Protein AF-A0A8S3DWV3-F1 (afdb_monomer_lite)

Radius of gyration: 23.59 Å; chains: 1; bounding box: 38×30×57 Å

Sequence (76 aa):
VVQRKLRAEFGINTPGLTCIKDTFERFCETGTVEDRERSGRPSSISEETIDKVSDALKDKPQSSVRSVATDCSIPP

Secondary structure (DSSP, 8-state):
-HHHHHHHHHGGGPPPHHHHHHHHHHHHHHS--SPPPP--SPPSS-HHHHHHHHHHHHH-TTS-HHHHHHHTT---

Organism: NCBI:txid392030

Foldseek 3Di:
DVQVVQCVVVPPPGDDPVLVVVQVVVCVVPVDSDDDDDPPDDDPDDPVLVVQLVVVCVVCVPDDPVRSCVVSVPDD

Structure (mmCIF, N/CA/C/O backbone):
data_AF-A0A8S3DWV3-F1
#
_entry.id   AF-A0A8S3DWV3-F1
#
loop_
_atom_site.group_PDB
_atom_site.id
_atom_site.type_symbol
_atom_site.label_atom_id
_atom_site.label_alt_id
_atom_site.label_comp_id
_atom_site.label_asym_id
_atom_site.label_entity_id
_atom_site.label_seq_id
_atom_site.pdbx_PDB_ins_code
_atom_site.Cartn_x
_atom_site.Cartn_y
_atom_site.Cartn_z
_atom_site.occupancy
_atom_site.B_iso_or_equiv
_atom_site.auth_seq_id
_atom_site.auth_comp_id
_atom_site.auth_asym_id
_atom_site.auth_atom_id
_atom_site.pdbx_PDB_model_num
ATOM 1 N N . VAL A 1 1 ? 11.275 3.779 -25.833 1.00 74.00 1 VAL A N 1
ATOM 2 C CA . VAL A 1 1 ? 10.412 4.911 -26.271 1.00 74.00 1 VAL A CA 1
ATOM 3 C C . VAL A 1 1 ? 9.716 5.593 -25.095 1.00 74.00 1 VAL A C 1
ATOM 5 O O . VAL A 1 1 ? 9.836 6.805 -24.982 1.00 74.00 1 VAL A O 1
ATOM 8 N N . VAL A 1 2 ? 9.068 4.844 -24.193 1.00 85.75 2 VAL A N 1
ATOM 9 C CA . VAL A 1 2 ? 8.324 5.386 -23.033 1.00 85.75 2 VAL A CA 1
ATOM 10 C C . VAL A 1 2 ? 9.184 6.264 -22.113 1.00 85.75 2 VAL A C 1
ATOM 12 O O . VAL A 1 2 ? 8.866 7.431 -21.926 1.00 85.75 2 VAL A O 1
ATOM 15 N N . GLN A 1 3 ? 10.333 5.770 -21.637 1.00 85.75 3 GLN A N 1
ATOM 16 C CA . GLN A 1 3 ? 11.202 6.540 -20.733 1.00 85.75 3 GLN A CA 1
ATOM 17 C C . GLN A 1 3 ? 11.688 7.867 -21.339 1.00 85.75 3 GLN A C 1
ATOM 19 O O . GLN A 1 3 ? 11.776 8.871 -20.646 1.00 85.75 3 GLN A O 1
ATOM 24 N N . ARG A 1 4 ? 11.981 7.898 -22.646 1.00 89.25 4 ARG A N 1
ATOM 25 C CA . ARG A 1 4 ? 12.404 9.127 -23.336 1.00 89.25 4 ARG A CA 1
ATOM 26 C C . ARG A 1 4 ? 11.295 10.181 -23.336 1.00 89.25 4 ARG A C 1
ATOM 28 O O . ARG A 1 4 ? 11.603 11.355 -23.178 1.00 89.25 4 ARG A O 1
ATOM 35 N N . LYS A 1 5 ? 10.034 9.763 -23.504 1.00 91.69 5 LYS A N 1
ATOM 36 C CA . LYS A 1 5 ? 8.871 10.658 -23.425 1.00 91.69 5 LYS A CA 1
ATOM 37 C C . LYS A 1 5 ? 8.662 11.158 -21.996 1.0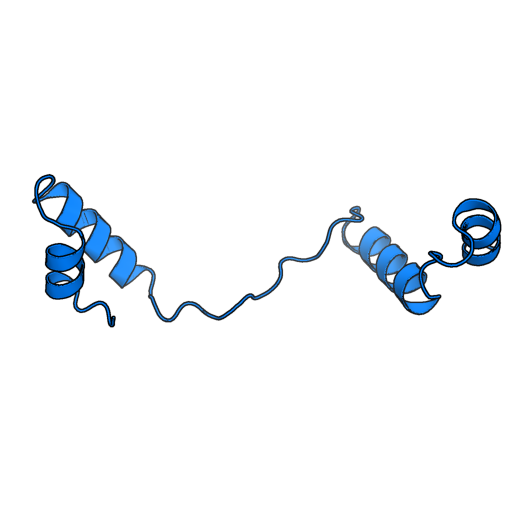0 91.69 5 LYS A C 1
ATOM 39 O O . LYS A 1 5 ? 8.620 12.362 -21.795 1.00 91.69 5 LYS A O 1
ATOM 44 N N . LEU A 1 6 ? 8.671 10.254 -21.014 1.00 89.94 6 LEU A N 1
ATOM 45 C CA . LEU A 1 6 ? 8.546 10.623 -19.600 1.00 89.94 6 LEU A CA 1
ATOM 46 C C . LEU A 1 6 ? 9.671 11.561 -19.147 1.00 89.94 6 LEU A C 1
ATOM 48 O O . LEU A 1 6 ? 9.423 12.495 -18.402 1.00 89.94 6 LEU A O 1
ATOM 52 N N . ARG A 1 7 ? 10.894 11.386 -19.657 1.00 91.62 7 ARG A N 1
ATOM 53 C CA . ARG A 1 7 ? 12.012 12.291 -19.363 1.00 91.62 7 ARG A CA 1
ATOM 54 C C . ARG A 1 7 ? 11.863 13.676 -19.972 1.00 91.62 7 ARG A C 1
ATOM 56 O O . ARG A 1 7 ? 12.344 14.636 -19.381 1.00 91.62 7 ARG A O 1
ATOM 63 N N . ALA A 1 8 ? 11.213 13.782 -21.126 1.00 92.69 8 ALA A N 1
ATOM 64 C CA . ALA A 1 8 ? 10.894 15.076 -21.715 1.00 92.69 8 ALA A CA 1
ATOM 65 C C . ALA A 1 8 ? 9.831 15.834 -20.897 1.00 92.69 8 ALA A C 1
ATOM 67 O O . ALA A 1 8 ? 9.852 17.057 -20.883 1.00 92.69 8 ALA A O 1
ATOM 68 N N . GLU A 1 9 ? 8.942 15.115 -20.207 1.00 92.44 9 GLU A N 1
ATOM 69 C CA . GLU A 1 9 ? 7.826 15.683 -19.441 1.00 92.44 9 GLU A CA 1
ATOM 70 C C . GLU A 1 9 ? 8.168 15.929 -17.958 1.00 92.44 9 GLU A C 1
ATOM 72 O O . GLU A 1 9 ? 7.896 17.001 -17.428 1.00 92.44 9 GLU A O 1
ATOM 77 N N . PHE A 1 10 ? 8.825 14.970 -17.298 1.00 90.75 10 PHE A N 1
ATOM 78 C CA . PHE A 1 10 ? 9.084 14.964 -15.849 1.00 90.75 10 PHE A CA 1
ATOM 79 C C . PHE A 1 10 ? 10.558 15.189 -15.470 1.00 90.75 10 PHE A C 1
ATOM 81 O O . PHE A 1 10 ? 10.890 15.302 -14.287 1.00 90.75 10 PHE A O 1
ATOM 88 N N . GLY A 1 11 ? 11.468 15.257 -16.449 1.00 90.75 11 GLY A N 1
ATOM 89 C CA . GLY A 1 11 ? 12.879 15.580 -16.228 1.00 90.75 11 GLY A CA 1
ATOM 90 C C . GLY A 1 11 ? 13.569 14.641 -15.232 1.00 90.75 11 GLY A C 1
ATOM 91 O O . GLY A 1 11 ? 13.677 13.436 -15.463 1.00 90.75 11 GLY A O 1
ATOM 92 N N . ILE A 1 12 ? 14.068 15.199 -14.126 1.00 89.31 12 ILE A N 1
ATOM 93 C CA . ILE A 1 12 ? 14.794 14.459 -13.076 1.00 89.31 12 ILE A CA 1
ATOM 94 C C . ILE A 1 12 ? 13.873 13.486 -12.322 1.00 89.31 12 ILE A C 1
ATOM 96 O O . ILE A 1 12 ? 14.332 12.435 -11.889 1.00 89.31 12 ILE A O 1
ATOM 100 N N . ASN A 1 13 ? 12.570 13.769 -12.251 1.00 90.00 13 ASN A N 1
ATOM 101 C CA . ASN A 1 13 ? 11.587 12.941 -11.542 1.00 90.00 13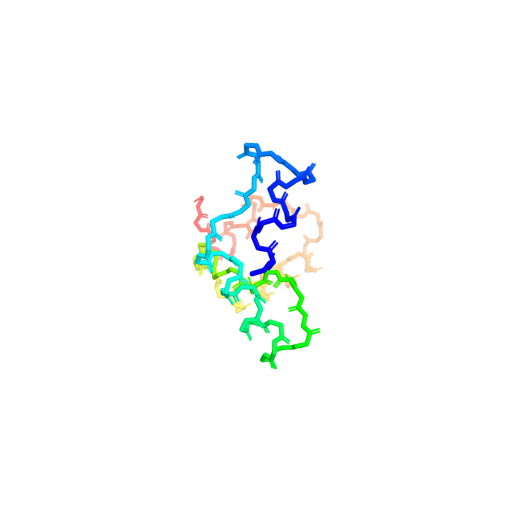 ASN A CA 1
ATOM 102 C C . ASN A 1 13 ? 11.088 11.751 -12.379 1.00 90.00 13 ASN A C 1
ATOM 104 O O . ASN A 1 13 ? 10.049 11.164 -12.087 1.00 90.00 13 ASN A O 1
ATOM 108 N N . THR A 1 14 ? 11.802 11.403 -13.451 1.00 90.94 14 THR A N 1
ATOM 109 C CA . THR A 1 14 ? 11.420 10.287 -14.317 1.00 90.94 14 THR A CA 1
ATOM 110 C C . THR A 1 14 ? 11.630 8.960 -13.594 1.00 90.94 14 THR A C 1
ATOM 112 O O . 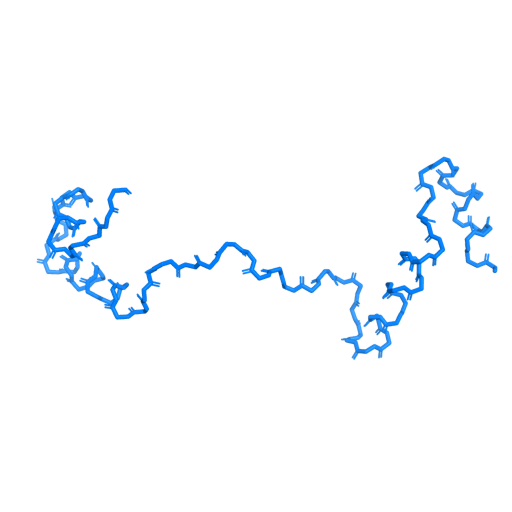THR A 1 14 ? 12.745 8.700 -13.133 1.00 90.94 14 THR A O 1
ATOM 115 N N . PRO A 1 15 ? 10.620 8.075 -13.560 1.00 90.56 15 PRO A N 1
ATOM 116 C CA . PRO A 1 15 ? 10.784 6.743 -13.000 1.00 90.56 15 PRO A CA 1
ATOM 117 C C . PRO A 1 15 ? 11.897 5.945 -13.690 1.00 90.56 15 PRO A C 1
ATOM 119 O O . PRO A 1 15 ? 12.168 6.086 -14.890 1.00 90.56 15 PRO A O 1
ATOM 122 N N . GLY A 1 16 ? 12.534 5.062 -12.923 1.00 91.31 16 GLY A N 1
ATOM 123 C CA . GLY A 1 16 ? 13.522 4.124 -13.450 1.00 91.31 16 GLY A CA 1
ATOM 124 C C . GLY A 1 16 ? 12.918 3.159 -14.476 1.00 91.31 16 GLY A C 1
ATOM 125 O O . GLY A 1 16 ? 11.719 2.886 -14.472 1.00 91.31 16 GLY A O 1
ATOM 126 N N . LEU A 1 17 ? 13.763 2.601 -15.349 1.00 90.75 17 LEU A N 1
ATOM 127 C CA . LEU A 1 17 ? 13.326 1.627 -16.360 1.00 90.75 17 LEU A CA 1
ATOM 128 C C . LEU A 1 17 ? 12.671 0.383 -15.753 1.00 90.75 17 LEU A C 1
ATOM 130 O O . LEU A 1 17 ? 11.740 -0.144 -16.351 1.00 90.75 17 LEU A O 1
ATOM 134 N N . THR A 1 18 ? 13.156 -0.074 -14.598 1.00 92.81 18 THR A N 1
ATOM 135 C CA . THR A 1 18 ? 12.583 -1.207 -13.858 1.00 92.81 18 THR A CA 1
ATOM 136 C C . THR A 1 18 ? 11.160 -0.890 -13.417 1.00 92.81 18 THR A C 1
ATOM 138 O O . THR A 1 18 ? 10.238 -1.556 -13.854 1.00 92.81 18 THR A O 1
ATOM 141 N N . CYS A 1 19 ? 10.956 0.229 -12.718 1.00 91.19 19 CYS A N 1
ATOM 142 C CA . CYS A 1 19 ? 9.632 0.684 -12.286 1.00 91.19 19 CYS A CA 1
ATOM 143 C C . CYS A 1 19 ? 8.624 0.801 -13.446 1.00 91.19 19 CYS A C 1
ATOM 145 O O . CYS A 1 19 ? 7.473 0.388 -13.307 1.00 91.19 19 CYS A O 1
ATOM 147 N N . ILE A 1 20 ? 9.049 1.317 -14.608 1.00 92.12 20 ILE A N 1
ATOM 148 C CA . ILE A 1 20 ? 8.188 1.406 -15.801 1.00 92.12 20 ILE A CA 1
ATOM 149 C C . ILE A 1 20 ? 7.792 0.009 -16.302 1.00 92.12 20 ILE A C 1
ATOM 151 O O . ILE A 1 20 ? 6.630 -0.200 -16.647 1.00 92.12 20 ILE A O 1
ATOM 155 N N . LYS A 1 21 ? 8.742 -0.934 -16.355 1.00 92.62 21 LYS A N 1
ATOM 156 C CA . LYS A 1 21 ? 8.475 -2.316 -16.774 1.00 92.62 21 LYS A CA 1
ATOM 157 C C . LYS A 1 21 ? 7.558 -3.027 -15.788 1.00 92.62 21 LYS A C 1
ATOM 159 O O . LYS A 1 21 ? 6.517 -3.507 -16.211 1.00 92.62 21 LYS A O 1
ATOM 164 N N . ASP A 1 22 ? 7.881 -2.987 -14.500 1.00 92.06 22 ASP A N 1
ATOM 165 C CA . ASP A 1 22 ? 7.113 -3.648 -13.441 1.00 92.06 22 ASP A CA 1
ATOM 166 C C . ASP A 1 22 ? 5.667 -3.131 -13.401 1.00 92.06 22 ASP A C 1
ATOM 168 O O . ASP A 1 22 ? 4.716 -3.886 -13.217 1.00 92.06 22 ASP A O 1
ATOM 172 N N . THR A 1 23 ? 5.477 -1.825 -13.619 1.00 92.38 23 THR A N 1
ATOM 173 C CA . THR A 1 23 ? 4.138 -1.223 -13.684 1.00 92.38 23 THR A CA 1
ATOM 174 C C . THR A 1 23 ? 3.374 -1.667 -14.927 1.00 92.38 23 THR A C 1
ATOM 176 O O . THR A 1 23 ? 2.178 -1.928 -14.837 1.00 92.38 23 THR A O 1
ATOM 179 N N . PHE A 1 24 ? 4.046 -1.786 -16.074 1.00 92.75 24 PHE A N 1
ATOM 180 C CA . PHE A 1 24 ? 3.418 -2.274 -17.300 1.00 92.75 24 PHE A CA 1
ATOM 181 C C . PHE A 1 24 ? 3.059 -3.762 -17.216 1.00 92.75 24 PHE A C 1
ATOM 183 O O . PHE A 1 24 ? 1.960 -4.142 -17.604 1.00 92.75 24 PHE A O 1
ATOM 190 N N . GLU A 1 25 ? 3.950 -4.596 -16.680 1.00 93.31 25 GLU A N 1
ATOM 191 C CA . GLU A 1 25 ? 3.698 -6.023 -16.457 1.00 93.31 25 GLU A CA 1
ATOM 192 C C . GLU A 1 25 ? 2.516 -6.223 -15.507 1.00 93.31 25 GLU A C 1
ATOM 194 O O . GLU A 1 25 ? 1.563 -6.916 -15.853 1.00 93.31 25 GLU A O 1
ATOM 199 N N . ARG A 1 26 ? 2.502 -5.505 -14.378 1.00 92.56 26 ARG A N 1
ATOM 200 C CA . ARG A 1 26 ? 1.366 -5.488 -13.448 1.00 92.56 26 ARG A CA 1
ATOM 201 C C . ARG A 1 26 ? 0.065 -5.074 -14.132 1.00 92.56 26 ARG A C 1
ATOM 203 O O . ARG A 1 26 ? -0.940 -5.745 -13.948 1.00 92.56 26 ARG A O 1
ATOM 210 N N . PHE A 1 27 ? 0.083 -4.024 -14.950 1.00 93.81 27 PHE A N 1
ATOM 211 C CA . PHE A 1 27 ? -1.103 -3.603 -15.694 1.00 93.81 27 PHE A CA 1
ATOM 212 C C . PHE A 1 27 ? -1.595 -4.681 -16.669 1.00 93.81 27 PHE A C 1
ATOM 214 O O . PHE A 1 27 ? -2.798 -4.895 -16.781 1.00 93.81 27 PHE A O 1
ATOM 221 N N . CYS A 1 28 ? -0.691 -5.392 -17.344 1.00 94.75 28 CYS A N 1
ATOM 222 C CA . CYS A 1 28 ? -1.057 -6.513 -18.211 1.00 94.75 28 CYS A CA 1
ATOM 223 C C . CYS A 1 28 ? -1.657 -7.696 -17.432 1.00 94.75 28 CYS A C 1
ATOM 225 O O . CYS A 1 28 ? -2.518 -8.391 -17.964 1.00 94.75 28 CYS A O 1
ATOM 227 N N . GLU A 1 29 ? -1.220 -7.925 -16.192 1.00 92.88 29 GLU A N 1
ATOM 228 C CA . GLU A 1 29 ? -1.722 -8.996 -15.323 1.00 92.88 29 GLU A CA 1
ATOM 229 C C . GLU A 1 29 ? -3.075 -8.660 -14.675 1.00 92.88 29 GLU A C 1
ATOM 231 O O . GLU A 1 29 ? -3.977 -9.495 -14.665 1.00 92.88 29 GLU A O 1
ATOM 236 N N . THR A 1 30 ? -3.217 -7.459 -14.104 1.00 91.56 30 THR A N 1
ATOM 237 C CA . THR A 1 30 ? -4.369 -7.081 -13.262 1.00 91.56 30 THR A CA 1
ATOM 238 C C . THR A 1 30 ? -5.360 -6.155 -13.959 1.00 91.56 30 THR A C 1
ATOM 240 O O . THR A 1 30 ? -6.465 -5.957 -13.459 1.00 91.56 30 THR A O 1
ATOM 243 N N . GLY A 1 31 ? -4.974 -5.547 -15.083 1.00 93.31 31 GLY A N 1
ATOM 244 C CA . GLY A 1 31 ? -5.729 -4.473 -15.732 1.00 93.31 31 GLY A CA 1
ATOM 245 C C . GLY A 1 31 ? -5.674 -3.136 -14.985 1.00 93.31 31 GLY A C 1
ATOM 246 O O . GLY A 1 31 ? -6.391 -2.206 -15.354 1.00 93.31 31 GLY A O 1
ATOM 247 N N . THR A 1 32 ? -4.853 -3.014 -13.934 1.00 91.75 32 THR A N 1
ATOM 248 C CA . THR A 1 32 ? -4.784 -1.824 -13.072 1.00 91.75 32 THR A CA 1
ATOM 249 C C . THR A 1 32 ? -3.348 -1.335 -12.893 1.00 91.75 32 THR A C 1
ATOM 251 O O . THR A 1 32 ? -2.392 -2.103 -12.946 1.00 91.75 32 THR A O 1
ATOM 254 N N . VAL A 1 33 ? -3.186 -0.025 -12.691 1.00 90.25 33 VAL A N 1
ATOM 255 C CA . VAL A 1 33 ? -1.886 0.598 -12.363 1.00 90.25 33 VAL A CA 1
ATOM 256 C C . VAL A 1 33 ? -1.669 0.755 -10.856 1.00 90.25 33 VAL A C 1
ATOM 258 O O . VAL A 1 33 ? -0.605 1.200 -10.431 1.00 90.25 33 VAL A O 1
ATOM 261 N N . GLU A 1 34 ? -2.678 0.394 -10.063 1.00 91.88 34 GLU A N 1
ATOM 262 C CA . GLU A 1 34 ? -2.682 0.512 -8.608 1.00 91.88 34 GLU A CA 1
ATOM 263 C C . GLU A 1 34 ? -1.619 -0.380 -7.954 1.00 91.88 34 GLU A C 1
ATOM 265 O O . GLU A 1 34 ? -1.167 -1.395 -8.500 1.00 91.88 34 GLU A O 1
ATOM 270 N N . ASP A 1 35 ? -1.201 0.007 -6.752 1.00 87.69 35 ASP A N 1
ATOM 271 C CA . ASP A 1 35 ? -0.314 -0.810 -5.933 1.00 87.69 35 ASP A CA 1
ATOM 272 C C . ASP A 1 35 ? -0.991 -2.106 -5.483 1.00 87.69 35 ASP A C 1
ATOM 274 O O . ASP A 1 35 ? -2.175 -2.139 -5.154 1.00 87.69 35 ASP A O 1
ATOM 278 N N . ARG A 1 36 ? -0.211 -3.195 -5.466 1.00 85.56 36 ARG A N 1
ATOM 279 C CA . ARG A 1 36 ? -0.644 -4.448 -4.839 1.00 85.56 36 ARG A CA 1
ATOM 280 C C . ARG A 1 36 ? -0.839 -4.201 -3.344 1.00 85.56 36 ARG A C 1
ATOM 282 O O . ARG A 1 36 ? -0.108 -3.405 -2.744 1.00 85.56 36 ARG A O 1
ATOM 289 N N . GLU A 1 37 ? -1.781 -4.919 -2.741 1.00 86.31 37 GLU A N 1
ATOM 290 C CA . GLU A 1 37 ? -1.969 -4.882 -1.294 1.00 86.31 37 GLU A CA 1
ATOM 291 C C . GLU A 1 37 ? -0.647 -5.203 -0.591 1.00 86.31 37 GLU A C 1
ATOM 293 O O . GLU A 1 37 ? 0.015 -6.210 -0.860 1.00 86.31 37 GLU A O 1
ATOM 298 N N . ARG A 1 38 ? -0.221 -4.297 0.288 1.00 86.69 38 ARG A N 1
ATOM 299 C CA . ARG A 1 38 ? 1.003 -4.478 1.065 1.00 86.69 38 ARG A CA 1
ATOM 300 C C . ARG A 1 38 ? 0.663 -5.360 2.256 1.00 86.69 38 ARG A C 1
ATOM 302 O O . ARG A 1 38 ? -0.263 -5.050 2.995 1.00 86.69 38 ARG A O 1
ATOM 309 N N . SER A 1 39 ? 1.465 -6.394 2.498 1.00 85.25 39 SER A N 1
ATOM 310 C CA . SER A 1 39 ? 1.253 -7.353 3.594 1.00 85.25 39 SER A CA 1
ATOM 311 C C . SER A 1 39 ? 1.323 -6.741 5.002 1.00 85.25 39 SER A C 1
ATOM 313 O O . SER A 1 39 ? 1.026 -7.427 5.975 1.00 85.25 39 SE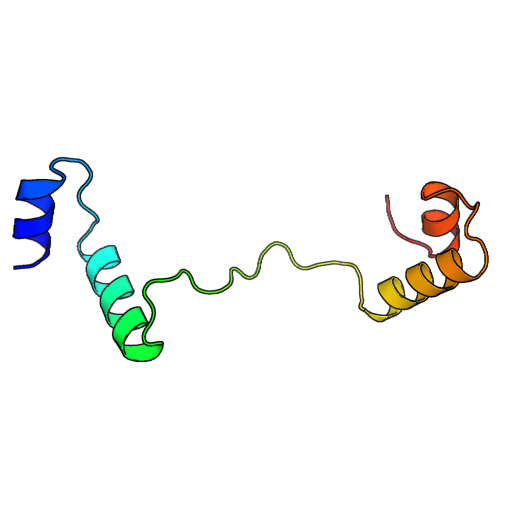R A O 1
ATOM 315 N N . GLY A 1 40 ? 1.720 -5.467 5.123 1.00 86.19 40 GLY A N 1
ATOM 316 C CA . GLY A 1 40 ? 1.775 -4.738 6.387 1.00 86.19 40 GLY A CA 1
ATOM 317 C C . GLY A 1 40 ? 2.623 -5.428 7.459 1.00 86.19 40 GLY A C 1
ATOM 318 O O . GLY A 1 40 ? 3.387 -6.357 7.193 1.00 86.19 40 GLY A O 1
ATOM 319 N N . ARG A 1 41 ? 2.496 -4.952 8.700 1.00 85.25 41 ARG A N 1
ATOM 320 C CA . ARG A 1 41 ? 2.933 -5.715 9.873 1.00 85.25 41 ARG A CA 1
ATOM 321 C C . ARG A 1 41 ? 1.847 -6.757 10.160 1.00 85.25 41 ARG A C 1
ATOM 323 O O . ARG A 1 41 ? 0.688 -6.355 10.250 1.00 85.25 41 ARG A O 1
ATOM 330 N N . PRO A 1 42 ? 2.185 -8.046 10.336 1.00 82.31 42 PRO A N 1
ATOM 331 C CA . PRO A 1 42 ? 1.185 -9.047 10.677 1.00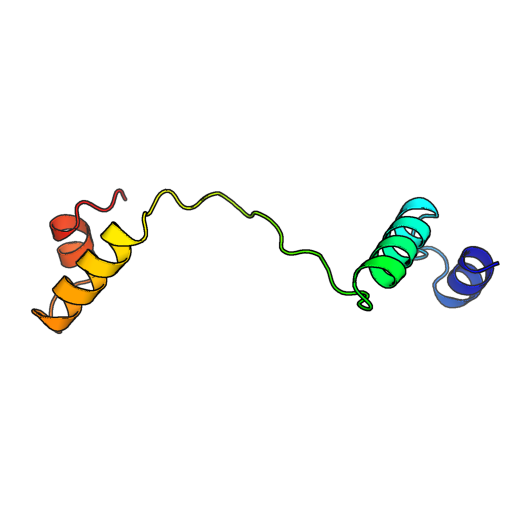 82.31 42 PRO A CA 1
ATOM 332 C C . PRO A 1 42 ? 0.496 -8.660 11.988 1.00 82.31 42 PRO A C 1
ATOM 334 O O . PRO A 1 42 ? 1.160 -8.299 12.965 1.00 82.31 42 PRO A O 1
ATOM 337 N N . SER A 1 43 ? -0.834 -8.721 11.992 1.00 81.06 43 SER A N 1
ATOM 338 C CA . SER A 1 43 ? -1.615 -8.572 13.216 1.00 81.06 43 SER A CA 1
ATOM 339 C C . SER A 1 43 ? -1.286 -9.732 14.154 1.00 81.06 43 SER A C 1
ATOM 341 O O . SER A 1 43 ? -1.314 -10.891 13.745 1.00 81.06 43 SER A O 1
ATOM 343 N N . SER A 1 44 ? -0.984 -9.431 15.417 1.00 82.62 44 SER A N 1
ATOM 344 C CA . SER A 1 44 ? -0.914 -10.442 16.481 1.00 82.62 44 SER A CA 1
ATOM 345 C C . SER A 1 44 ? -2.296 -10.813 17.026 1.00 82.62 44 SER A C 1
ATOM 347 O O . SER A 1 44 ? -2.403 -11.703 17.864 1.00 82.62 44 SER A O 1
ATOM 349 N N . ILE A 1 45 ? -3.339 -10.103 16.593 1.00 83.88 45 ILE A N 1
ATOM 350 C CA . ILE A 1 45 ? -4.718 -10.282 17.039 1.00 83.88 45 ILE A CA 1
ATOM 351 C C . ILE A 1 45 ? -5.423 -11.206 16.047 1.00 83.88 45 ILE A C 1
ATOM 353 O O . ILE A 1 45 ? -5.487 -10.896 14.855 1.00 83.88 45 ILE A O 1
ATOM 357 N N . SER A 1 46 ? -5.936 -12.329 16.551 1.00 86.94 46 SER A N 1
ATOM 358 C CA . SER A 1 46 ? -6.787 -13.259 15.804 1.00 86.94 46 SER A CA 1
ATOM 359 C C . SER A 1 46 ? -8.209 -12.719 15.644 1.00 86.94 46 SER A C 1
ATOM 361 O O . SER A 1 46 ? -8.682 -11.952 16.483 1.00 86.94 46 SER A O 1
ATOM 363 N N . GLU A 1 47 ? -8.924 -13.182 14.617 1.00 87.75 47 GLU A N 1
ATOM 364 C CA . GLU A 1 47 ? -10.350 -12.870 14.421 1.00 87.75 47 GLU A CA 1
ATOM 365 C C . GLU A 1 47 ? -11.193 -13.252 15.650 1.00 87.75 47 GLU A C 1
ATOM 367 O O . GLU A 1 47 ? -12.000 -12.456 16.113 1.00 87.75 47 GLU A O 1
ATOM 372 N N . GLU A 1 48 ? -10.891 -14.384 16.294 1.00 86.94 48 GLU A N 1
ATOM 373 C CA . GLU A 1 48 ? -11.547 -14.807 17.542 1.00 86.94 48 GLU A CA 1
ATOM 374 C C . GLU A 1 48 ? -11.405 -13.769 18.672 1.00 86.94 48 GLU A C 1
ATOM 376 O O . GLU A 1 48 ? -12.309 -13.576 19.485 1.00 86.94 48 GLU A O 1
ATOM 381 N N . THR A 1 49 ? -10.262 -13.081 18.745 1.00 86.75 49 THR A N 1
ATOM 382 C CA . THR A 1 49 ? -10.051 -12.024 19.744 1.00 86.75 49 THR A CA 1
ATOM 383 C C . THR A 1 49 ? -10.876 -10.783 19.408 1.00 86.75 49 THR A C 1
ATOM 385 O O . THR A 1 49 ? -11.383 -10.125 20.315 1.00 86.75 49 THR A O 1
ATOM 388 N N . ILE A 1 50 ? -11.050 -10.476 18.120 1.00 89.50 50 ILE A N 1
ATOM 389 C CA . ILE A 1 50 ? -11.896 -9.367 17.660 1.00 89.50 50 ILE A CA 1
ATOM 390 C C . ILE A 1 50 ? -13.357 -9.632 18.037 1.00 89.50 50 ILE A C 1
ATOM 392 O O . ILE A 1 50 ? -14.020 -8.739 18.567 1.00 89.50 50 ILE A O 1
ATOM 396 N N . ASP A 1 51 ? -13.830 -10.863 17.843 1.00 90.75 51 ASP A N 1
ATOM 397 C CA . ASP A 1 51 ? -15.195 -11.258 18.196 1.00 90.75 51 ASP A CA 1
ATOM 398 C C . ASP A 1 51 ? -15.440 -11.149 19.706 1.00 90.75 51 ASP A C 1
ATOM 400 O O . ASP A 1 51 ? -16.418 -10.531 20.129 1.00 90.75 51 ASP A O 1
ATOM 404 N N . LYS A 1 52 ? -14.494 -11.617 20.535 1.00 88.94 52 LYS A N 1
ATOM 405 C CA . LYS A 1 52 ? -14.559 -11.467 22.004 1.00 88.94 52 LYS A CA 1
ATOM 406 C C . LYS A 1 52 ? -14.676 -10.007 22.440 1.00 88.94 52 LYS A C 1
ATOM 408 O O . LYS A 1 52 ? -15.466 -9.691 23.327 1.00 88.94 52 LYS A O 1
ATOM 413 N N . VAL A 1 53 ? -13.914 -9.112 21.810 1.00 89.69 53 VAL A N 1
ATOM 414 C CA . VAL A 1 53 ? -13.986 -7.668 22.088 1.00 89.69 53 VAL A CA 1
ATOM 415 C C . VAL A 1 53 ? -15.333 -7.095 21.661 1.00 89.69 53 VAL A C 1
ATOM 417 O O . VAL A 1 53 ? -15.916 -6.295 22.394 1.00 89.69 53 VAL A O 1
ATOM 420 N N . SER A 1 54 ? -15.838 -7.504 20.495 1.00 91.12 54 SER A N 1
ATOM 421 C CA . SER A 1 54 ? -17.149 -7.084 19.997 1.00 91.12 54 SER A CA 1
ATOM 422 C C . SER A 1 54 ? -18.261 -7.470 20.970 1.00 91.12 54 SER A C 1
ATOM 424 O O . SER A 1 54 ? -19.087 -6.629 21.324 1.00 91.12 54 SER A O 1
ATOM 426 N N . ASP A 1 55 ? -18.254 -8.709 21.454 1.00 91.44 55 ASP A N 1
ATOM 427 C CA . ASP A 1 55 ? -19.267 -9.210 22.382 1.00 91.44 55 ASP A CA 1
ATOM 428 C C . ASP A 1 55 ? -19.158 -8.547 23.759 1.00 91.44 55 ASP A C 1
ATOM 430 O O . ASP A 1 55 ? -20.164 -8.088 24.300 1.00 91.44 55 ASP A O 1
ATOM 434 N N . ALA A 1 56 ? -17.940 -8.348 24.274 1.00 88.81 56 ALA A N 1
ATOM 435 C CA . ALA A 1 56 ? -17.724 -7.621 25.525 1.00 88.81 56 ALA A CA 1
ATOM 436 C C . ALA A 1 56 ? -18.270 -6.179 25.476 1.00 88.81 56 ALA A C 1
ATOM 438 O O . ALA A 1 56 ? -18.846 -5.693 26.456 1.00 88.81 56 ALA A O 1
ATOM 439 N N . LEU A 1 57 ? -18.126 -5.497 24.334 1.00 89.50 57 LEU A N 1
ATOM 440 C CA . LEU A 1 57 ? -18.666 -4.150 24.128 1.00 89.50 57 LEU A CA 1
ATOM 441 C C . LEU A 1 57 ? -20.192 -4.138 23.978 1.00 89.50 57 LEU 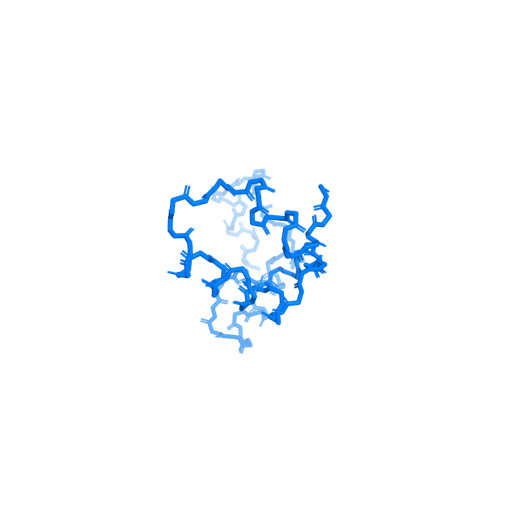A C 1
ATOM 443 O O . LEU A 1 57 ? -20.829 -3.197 24.453 1.00 89.50 57 LEU A O 1
ATOM 447 N N . LYS A 1 58 ? -20.789 -5.165 23.356 1.00 91.25 58 LYS A N 1
ATOM 448 C CA . LYS A 1 58 ? -22.254 -5.311 23.279 1.00 91.25 58 LYS A CA 1
ATOM 449 C C . LYS A 1 58 ? -22.864 -5.546 24.659 1.00 91.25 58 LYS A C 1
ATOM 451 O O . LYS A 1 58 ? -23.860 -4.909 24.993 1.00 91.25 58 LYS A O 1
ATOM 456 N N . ASP A 1 59 ? -22.250 -6.412 25.461 1.00 91.06 59 ASP A N 1
ATOM 457 C CA . ASP A 1 59 ? -22.747 -6.777 26.790 1.00 91.06 59 ASP A CA 1
ATOM 458 C C . ASP A 1 59 ? -22.590 -5.637 27.804 1.00 91.06 59 ASP A C 1
ATOM 460 O O . ASP A 1 59 ? -23.430 -5.445 28.686 1.00 91.06 59 ASP A O 1
ATOM 464 N N . LYS A 1 60 ? -21.503 -4.862 27.694 1.00 87.88 60 LYS A N 1
ATOM 465 C CA . LYS A 1 60 ? -21.178 -3.765 28.615 1.00 87.88 60 LYS A CA 1
ATOM 466 C C . LYS A 1 60 ? -20.809 -2.495 27.840 1.00 87.88 60 LYS A C 1
ATOM 468 O O . LYS A 1 60 ? -19.646 -2.083 27.857 1.00 87.88 60 LYS A O 1
ATOM 473 N N . PRO A 1 61 ? -21.783 -1.789 27.243 1.00 86.19 61 PRO A N 1
ATOM 474 C CA . PRO A 1 61 ? -21.515 -0.630 26.384 1.00 86.19 61 PRO A CA 1
ATOM 475 C C . PRO A 1 61 ? -20.913 0.574 27.125 1.00 86.19 61 PRO A C 1
ATOM 477 O O . PRO A 1 61 ? -20.353 1.467 26.501 1.00 86.19 61 PRO A O 1
ATOM 480 N N . GLN A 1 62 ? -21.028 0.616 28.457 1.00 90.75 62 GLN A N 1
ATOM 481 C CA . GLN A 1 62 ? -20.451 1.668 29.306 1.00 90.75 62 GLN A CA 1
ATOM 482 C C . GLN A 1 62 ? -19.049 1.316 29.838 1.00 90.75 62 GLN A C 1
ATOM 484 O O . GLN A 1 62 ? -18.478 2.071 30.625 1.00 90.75 62 GLN A O 1
ATOM 489 N N . SER A 1 63 ? -18.500 0.154 29.470 1.00 87.00 63 SER A N 1
ATOM 490 C CA . SER A 1 63 ? -17.167 -0.258 29.913 1.00 87.00 63 SER A CA 1
ATOM 491 C C . SER A 1 63 ? -16.069 0.550 29.214 1.00 87.00 63 SER A C 1
ATOM 493 O O . SER A 1 63 ? -16.200 0.972 28.066 1.00 87.00 63 SER A O 1
ATOM 495 N N . SER A 1 64 ? -14.966 0.801 29.925 1.00 87.81 64 SER A N 1
ATOM 496 C CA . SER A 1 64 ? -13.818 1.495 29.338 1.00 87.81 64 SER A CA 1
ATOM 497 C C . SER A 1 64 ? -13.031 0.561 28.417 1.00 87.81 64 SER A C 1
ATOM 499 O O . SER A 1 64 ? -12.919 -0.635 28.692 1.00 87.81 64 SER A O 1
ATOM 501 N N . VAL A 1 65 ? -12.387 1.113 27.384 1.00 88.69 65 VAL A N 1
ATOM 502 C CA . VAL A 1 65 ? -11.524 0.343 26.464 1.00 88.69 65 VAL A CA 1
ATOM 503 C C . VAL A 1 65 ? -10.444 -0.437 27.222 1.00 88.69 65 VAL A C 1
ATOM 505 O O . VAL A 1 65 ? -10.140 -1.575 26.880 1.00 88.69 65 VAL A O 1
ATOM 508 N N . ARG A 1 66 ? -9.898 0.136 28.303 1.00 88.06 66 ARG A N 1
ATOM 509 C CA . ARG A 1 66 ? -8.877 -0.519 29.133 1.00 88.06 66 ARG A CA 1
ATOM 510 C C . ARG A 1 66 ? -9.432 -1.713 29.909 1.00 88.06 66 ARG A C 1
ATOM 512 O O . ARG A 1 66 ? -8.741 -2.719 30.053 1.00 88.06 66 ARG A O 1
ATOM 519 N N . SER A 1 67 ? -10.667 -1.604 30.396 1.00 86.75 67 SER A N 1
ATOM 520 C CA . SER A 1 67 ? -11.371 -2.709 31.052 1.00 86.75 67 SER A CA 1
ATOM 521 C C . SER A 1 67 ? -11.610 -3.845 30.062 1.00 86.75 67 SER A C 1
ATOM 523 O O . SER A 1 67 ? -11.225 -4.970 30.346 1.00 86.75 67 SER A O 1
ATOM 525 N N . VAL A 1 68 ? -12.120 -3.538 28.865 1.00 89.44 68 VAL A N 1
ATOM 526 C CA . VAL A 1 68 ? -12.361 -4.542 27.814 1.00 89.44 68 VAL A CA 1
ATOM 527 C C . VAL A 1 68 ? -11.063 -5.196 27.347 1.00 89.44 68 VAL A C 1
ATOM 529 O O . VAL A 1 68 ? -11.024 -6.408 27.174 1.00 89.44 68 VAL A O 1
ATOM 532 N N . ALA A 1 69 ? -9.979 -4.432 27.196 1.00 88.19 69 ALA A N 1
ATOM 533 C CA . ALA A 1 69 ? -8.671 -4.983 26.848 1.00 88.19 69 ALA A CA 1
ATOM 534 C C . ALA A 1 69 ? -8.144 -5.946 27.924 1.00 88.19 69 ALA A C 1
ATOM 536 O O . ALA A 1 69 ? -7.588 -6.988 27.588 1.00 88.19 69 ALA A O 1
ATOM 537 N N . THR A 1 70 ? -8.366 -5.629 29.205 1.00 86.94 70 THR A N 1
ATOM 538 C CA . THR A 1 70 ? -8.011 -6.517 30.324 1.00 86.94 70 THR A CA 1
ATOM 539 C C . THR A 1 70 ? -8.873 -7.781 30.305 1.00 86.94 70 THR A C 1
ATOM 541 O O . THR A 1 70 ? -8.333 -8.883 30.368 1.00 86.94 70 THR A O 1
ATOM 544 N N . ASP A 1 71 ? -10.191 -7.634 30.142 1.00 85.56 71 ASP A N 1
ATOM 545 C CA . ASP A 1 71 ? -11.146 -8.748 30.085 1.00 85.56 71 ASP A CA 1
ATOM 546 C C . ASP A 1 71 ? -10.862 -9.678 28.890 1.00 85.56 71 ASP A C 1
ATOM 548 O O . ASP A 1 71 ? -10.950 -10.899 29.006 1.00 85.56 71 ASP A O 1
ATOM 552 N N . CYS A 1 72 ? -10.449 -9.111 27.752 1.00 86.56 72 CYS A N 1
ATOM 553 C CA . CYS A 1 72 ? -10.113 -9.846 26.531 1.00 86.56 72 CYS A CA 1
ATOM 554 C C . CYS A 1 72 ? -8.637 -10.275 26.459 1.00 86.56 72 CYS A C 1
ATOM 556 O O . CYS A 1 72 ? -8.213 -10.802 25.432 1.00 86.56 72 CYS A O 1
ATOM 558 N N . SER A 1 73 ? -7.852 -10.065 27.526 1.00 85.19 73 SER A N 1
ATOM 559 C CA . SER A 1 73 ? -6.422 -10.413 27.593 1.00 85.19 73 SER A CA 1
ATOM 560 C C . SER A 1 73 ? -5.588 -9.855 26.427 1.00 85.19 73 SER A C 1
ATOM 562 O O . SER A 1 73 ? -4.653 -10.501 25.951 1.00 85.19 73 SER A O 1
ATOM 564 N N . ILE A 1 74 ? -5.924 -8.652 25.954 1.00 83.25 74 ILE A N 1
ATOM 565 C CA . ILE A 1 74 ? -5.186 -7.981 24.881 1.00 83.25 74 ILE A CA 1
ATOM 566 C C . ILE A 1 74 ? -3.886 -7.424 25.475 1.00 83.25 74 ILE A C 1
ATOM 568 O O . ILE A 1 74 ? -3.944 -6.681 26.461 1.00 83.25 74 ILE A O 1
ATOM 572 N N . PRO A 1 75 ? -2.713 -7.764 24.911 1.00 71.19 75 PRO A N 1
ATOM 573 C CA . PRO A 1 75 ? -1.449 -7.205 25.373 1.00 71.19 75 PRO A CA 1
ATOM 574 C C . PRO A 1 75 ? -1.412 -5.675 25.173 1.00 71.19 75 PRO A C 1
ATOM 576 O O . PRO A 1 75 ? -2.061 -5.174 24.252 1.00 71.19 75 PRO A O 1
ATOM 579 N N . PRO A 1 76 ? -0.684 -4.935 26.033 1.00 61.66 76 PRO A N 1
ATOM 580 C CA . PRO A 1 76 ? -0.536 -3.485 25.914 1.00 61.66 76 PRO A CA 1
ATOM 581 C C . PRO A 1 76 ? 0.185 -3.049 24.631 1.00 61.66 76 PRO A C 1
ATOM 583 O O . PRO A 1 76 ? 1.012 -3.832 24.105 1.00 61.66 76 PRO A O 1
#

pLDDT: mean 88.34, std 5.04, range [61.66, 94.75]

=== Feature glossary ===
Key to the feature types in this record:

— What the protein is —

Primary structure: the covalent order of the twenty standard amino acids along the backbone. Two proteins with the same sequence will (almost always) fold to the same structure; two with 30% identity often share a fold but not the details.

Database cross-references. InterPro integrates a dozen domain/family signature databases into unified entries with residue-range hits. GO terms attach function/process/location labels with evidence codes. CATH codes position the fold in a four-level structural taxonomy. Organism is the NCBI-taxonomy species name.

— Where its atoms are —

The mmCIF block holds the 3D Cartesian coordinates of each backbone atom (N, Cα, C, O) in ångströms. mmCIF is the PDB's canonical archive format — a tagged-loop text representation of the atomic model.

Six rendered views show the 3D structure from the faces of a cube — i.e. along ±x, ±y, ±z. Rendering representation is drawn randomly per protein from cartoon (secondary-structure ribbons), sticks (backbone bonds), or molecular surface; coloring is either N→C rainbow (blue at the N-terminus through red at the C-terminus) or one color per chain.

— Local backbone conformation —

DSSP 8-state secondary structure assigns each residue one of H (α-helix), G (3₁₀-helix), I (π-helix), E (extended β-strand), B (isolated β-bridge), T (hydrogen-bonded turn), S (bend), or '-' (coil). The assignment is computed from backbone hydrogen-bond geometry via the Kabsch–Sander algorithm.

P-SEA three-state annotation labels each residue as helix, strand, or coil based purely on the geometry of the Cα trace. It serves as a fallback when the full backbone (and thus DSSP) is unavailable.

The φ/ψ torsion pair specifies the backbone conformation at each residue. φ rotates about the N–Cα bond, ψ about the Cα–C bond. Steric clashes forbid most of the (φ, ψ) plane — the allowed regions (α-helix basin, β-sheet basin, left-handed helix) are the Ramachandran-allowed regions.

— Global shape and packing —

The geometric summary reports three shape descriptors. Rg (radius of gyration) measures how spread out the Cα atoms are about their centre of mass; compact globular proteins have small Rg, elongated or unfolded ones large. Cα contacts (<8 Å, |i−j|>4) count long-range residue pairs in spatial proximity — high for tightly packed folds, near zero for rods or random coil. The bounding-box extents give the protein's footprint along x, y, z in Å.

Accessible surface area quantifies burial. A residue with SASA near zero is packed into the hydrophobic core; one with SASA >100 Å² sits on the surface. Computed here via the Shrake–Rupley numerical algorithm with a 1.4 Å probe.

Plot images: a contact map (which residues are close in 3D, as an N×N binary image), a Ramachandran scatter (backbone torsion angles, revealing secondary-structure composition at a glance), and — for AlphaFold structures — a PAE heatmap (pairwise prediction confidence).

— Structural neighborhood —

The Foldseek 3Di string encodes local tertiary geometry as a 20-letter alphabet — one character per residue — derived from the relative positions of nearby Cα atoms. Unlike the amino-acid sequence, 3Di is a direct function of the 3D structure, so two proteins with the same fold have similar 3Di strings even at low sequence identity.

Nearest PDB neighbors are the top structural matches found by Foldseek when searching this structure against the entire Protein Data Bank. Each hit reports a TM-score (0 to 1; >0.5 almost always implies the same fold) and an E-value. These are *structural* homologs — they may share no detectable sequence similarity.

— Confidence and disorder —

For AlphaFold models, the B-factor field carries pLDDT — the model's own estimate of local accuracy on a 0–100 scale. Regions with pLDDT<50 should be treated as essentially unmodeled; they often correspond to intrinsically disordered segments.

B-factor (Debye–Waller factor) reflects atomic displacement in the crystal lattice. It is an experimental observable (units Å²), not a prediction; low values mean the atom is pinned down, high values mean it moves or is heterogeneous across the crystal.

Predicted aligned error is AlphaFold's pairwise confidence. Unlike pLDDT (per-residue), PAE is per-residue-pair and captures whether two parts of the structure are correctly placed relative to each other. Units are ångströms of expected positional error.